Protein AF-A0A850RDY6-F1 (afdb_monomer_lite)

Secondary structure (DSSP, 8-state):
--HHHHHHHHHHHHHH---HHHHHHHHHHHHHHHHHHHHHHHHHHHHHHHHT-GGG-

pLDDT: mean 88.58, std 13.67, range [53.16, 98.38]

Radius of gyration: 17.44 Å; chains: 1; bounding box: 39×22×47 Å

Structure (mmCIF, N/CA/C/O backbone):
data_AF-A0A850RDY6-F1
#
_entry.id   AF-A0A850RDY6-F1
#
loop_
_atom_site.group_PDB
_atom_site.id
_atom_site.type_symbol
_atom_site.label_atom_id
_atom_site.label_alt_id
_atom_site.label_comp_id
_atom_site.label_asym_id
_atom_site.label_entity_id
_atom_site.label_seq_id
_atom_site.pdbx_PDB_ins_code
_atom_site.Cartn_x
_atom_site.Cartn_y
_atom_site.Cartn_z
_atom_site.occupancy
_atom_site.B_iso_or_equiv
_atom_site.auth_seq_id
_atom_site.auth_comp_id
_atom_site.auth_asym_id
_atom_site.auth_atom_id
_atom_site.pdbx_PDB_model_num
ATOM 1 N N . MET A 1 1 ? 7.711 14.749 -5.827 1.00 61.84 1 MET A N 1
ATOM 2 C CA . MET A 1 1 ? 7.402 13.714 -4.830 1.00 61.84 1 MET A CA 1
ATOM 3 C C . MET A 1 1 ? 7.745 12.369 -5.431 1.00 61.84 1 MET A C 1
ATOM 5 O O . MET A 1 1 ? 7.249 12.092 -6.518 1.00 61.84 1 MET A O 1
ATOM 9 N N . SER A 1 2 ? 8.625 11.594 -4.803 1.00 87.06 2 SER A N 1
ATOM 10 C CA . SER A 1 2 ? 8.917 10.211 -5.210 1.00 87.06 2 SER A CA 1
ATOM 11 C C . SER A 1 2 ? 7.829 9.249 -4.711 1.00 87.06 2 SER A C 1
ATOM 13 O O . SER A 1 2 ? 7.134 9.547 -3.738 1.00 87.06 2 SER A O 1
ATOM 15 N N . SER A 1 3 ? 7.677 8.077 -5.344 1.00 87.75 3 SER A N 1
ATOM 16 C CA . SER A 1 3 ? 6.757 7.028 -4.867 1.00 87.75 3 SER A CA 1
ATOM 17 C C . SER A 1 3 ? 7.038 6.632 -3.412 1.00 87.75 3 SER A C 1
ATOM 19 O O . SER A 1 3 ? 6.101 6.410 -2.648 1.00 87.75 3 SER A O 1
ATOM 21 N N . SER A 1 4 ? 8.311 6.632 -2.998 1.00 91.12 4 SER A N 1
ATOM 22 C CA . SER A 1 4 ? 8.717 6.366 -1.613 1.00 91.12 4 SER A CA 1
ATOM 23 C C . SER A 1 4 ? 8.162 7.402 -0.628 1.00 91.12 4 SER A C 1
ATOM 25 O O . SER A 1 4 ? 7.574 7.023 0.378 1.00 91.12 4 SER A O 1
ATOM 27 N N . GLU A 1 5 ? 8.237 8.699 -0.953 1.00 94.62 5 GLU A N 1
ATOM 28 C CA . GLU A 1 5 ? 7.695 9.773 -0.104 1.00 94.62 5 GLU A CA 1
ATOM 29 C C . GLU A 1 5 ? 6.171 9.676 0.055 1.00 94.62 5 GLU A C 1
ATOM 31 O O . GLU A 1 5 ? 5.620 10.080 1.081 1.00 94.62 5 GLU A O 1
ATOM 36 N N . ILE A 1 6 ? 5.467 9.170 -0.961 1.00 96.00 6 ILE A N 1
ATOM 37 C CA . ILE A 1 6 ? 4.013 8.966 -0.911 1.00 96.00 6 ILE A CA 1
ATOM 38 C C . ILE A 1 6 ? 3.675 7.748 -0.047 1.00 96.00 6 ILE A C 1
ATOM 40 O O . ILE A 1 6 ? 2.752 7.820 0.763 1.00 96.00 6 ILE A O 1
ATOM 44 N N . ILE A 1 7 ? 4.420 6.649 -0.193 1.00 97.12 7 ILE A N 1
ATOM 45 C CA . ILE A 1 7 ? 4.238 5.443 0.624 1.00 97.12 7 ILE A CA 1
ATOM 46 C C . ILE A 1 7 ? 4.424 5.774 2.108 1.00 97.12 7 ILE A C 1
ATOM 48 O O . ILE A 1 7 ? 3.550 5.430 2.899 1.00 97.12 7 ILE A O 1
ATOM 52 N N . ASP A 1 8 ? 5.471 6.516 2.470 1.00 97.50 8 ASP A N 1
ATOM 53 C CA . ASP A 1 8 ? 5.735 6.893 3.865 1.00 97.50 8 ASP A CA 1
ATOM 54 C C . ASP A 1 8 ? 4.576 7.712 4.463 1.00 97.50 8 ASP A C 1
ATOM 56 O O . ASP A 1 8 ? 4.114 7.458 5.577 1.00 97.50 8 ASP A O 1
ATOM 60 N N . GLN A 1 9 ? 4.026 8.660 3.697 1.00 97.25 9 GLN A N 1
ATOM 61 C CA . GLN A 1 9 ? 2.867 9.451 4.127 1.00 97.25 9 GLN A CA 1
ATOM 62 C C . GLN A 1 9 ? 1.601 8.603 4.301 1.00 97.25 9 GLN A C 1
ATOM 64 O O . GLN A 1 9 ? 0.816 8.847 5.222 1.00 97.25 9 GLN A O 1
ATOM 69 N N . LEU A 1 10 ? 1.383 7.618 3.427 1.00 97.56 10 LEU A N 1
ATOM 70 C CA . LEU A 1 10 ? 0.261 6.688 3.545 1.00 97.56 10 LEU A CA 1
ATOM 71 C C . LEU A 1 10 ? 0.425 5.773 4.764 1.00 97.56 10 LEU A C 1
ATOM 73 O O . LEU A 1 10 ? -0.549 5.539 5.477 1.00 97.56 10 LEU A O 1
ATOM 77 N N . GLU A 1 11 ? 1.640 5.302 5.047 1.00 97.69 11 GLU A N 1
ATOM 78 C CA . GLU A 1 11 ? 1.931 4.488 6.231 1.00 97.69 11 GLU A CA 1
ATOM 79 C C . GLU A 1 11 ? 1.701 5.272 7.532 1.00 97.69 11 GLU A C 1
ATOM 81 O O . GLU A 1 11 ? 1.068 4.749 8.453 1.00 97.69 11 GLU A O 1
ATOM 86 N N . GLU A 1 12 ? 2.103 6.545 7.600 1.00 97.69 12 GLU A N 1
ATOM 87 C CA . GLU A 1 12 ? 1.786 7.410 8.747 1.00 97.69 12 GLU A CA 1
ATOM 88 C C . GLU A 1 12 ? 0.280 7.671 8.886 1.00 97.69 12 GLU A C 1
ATOM 90 O O . GLU A 1 12 ? -0.264 7.629 9.992 1.00 97.69 12 GLU A O 1
ATOM 95 N N . ARG A 1 13 ? -0.435 7.869 7.771 1.00 96.69 13 ARG A N 1
ATOM 96 C CA . ARG A 1 13 ? -1.900 8.020 7.777 1.00 96.69 13 ARG A CA 1
ATOM 97 C C . ARG A 1 13 ? -2.606 6.776 8.307 1.00 96.69 13 ARG A C 1
ATOM 99 O O . ARG A 1 13 ? -3.511 6.908 9.125 1.00 96.69 13 ARG A O 1
ATOM 106 N N . ILE A 1 14 ? -2.179 5.579 7.903 1.00 97.88 14 ILE A N 1
ATOM 107 C CA . ILE A 1 14 ? -2.773 4.310 8.357 1.00 97.88 14 ILE A CA 1
ATOM 108 C C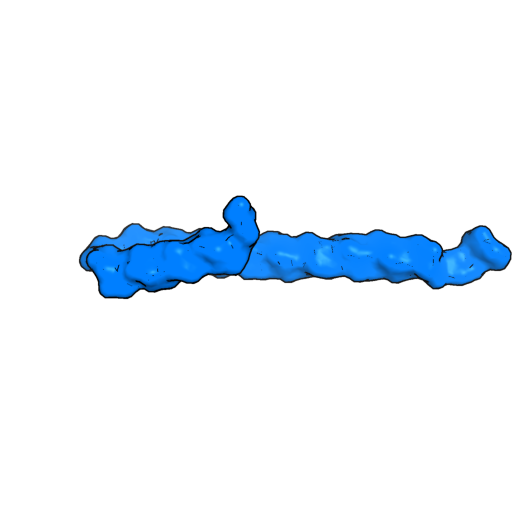 . ILE A 1 14 ? -2.695 4.159 9.883 1.00 97.88 14 ILE A C 1
ATOM 110 O O . ILE A 1 14 ? -3.619 3.608 10.481 1.00 97.88 14 ILE A O 1
ATOM 114 N N . LYS A 1 15 ? -1.622 4.649 10.523 1.00 97.69 15 LYS A N 1
ATOM 115 C CA . LYS A 1 15 ? -1.437 4.551 11.984 1.00 97.69 15 LYS A CA 1
ATOM 116 C C . LYS A 1 15 ? -2.484 5.336 12.771 1.00 97.69 15 LYS A C 1
ATOM 118 O O . LYS A 1 15 ? -2.830 4.932 13.879 1.00 97.69 15 LYS A O 1
ATOM 123 N N . VAL A 1 16 ? -2.962 6.448 12.215 1.00 97.62 16 VAL A N 1
ATOM 124 C CA . VAL A 1 16 ? -3.893 7.367 12.889 1.00 97.62 16 VAL A CA 1
ATOM 125 C C . VAL A 1 16 ? -5.327 7.272 12.371 1.00 97.62 16 VAL A C 1
ATOM 127 O O . VAL A 1 16 ? -6.211 7.890 12.955 1.00 97.62 16 VAL A O 1
ATOM 130 N N . GLU A 1 17 ? -5.570 6.518 11.297 1.00 97.12 17 GLU A N 1
ATOM 131 C CA . GLU A 1 17 ? -6.887 6.376 10.674 1.00 97.12 17 GLU A CA 1
ATOM 132 C C . GLU A 1 17 ? -7.762 5.353 11.431 1.00 97.12 17 GLU A C 1
ATOM 134 O O . GLU A 1 17 ? -7.460 4.153 11.415 1.00 97.12 17 GLU A O 1
ATOM 139 N N . PRO A 1 18 ? -8.848 5.783 12.102 1.00 96.06 18 PRO A N 1
ATOM 140 C CA . PRO A 1 18 ? -9.737 4.866 12.810 1.00 96.06 18 PRO A CA 1
ATOM 141 C C . PRO A 1 18 ? -10.609 4.028 11.865 1.00 96.06 18 PRO A C 1
ATOM 143 O O . PRO A 1 18 ? -10.988 2.910 12.230 1.00 96.06 18 PRO A O 1
ATOM 146 N N . ASP A 1 19 ? -10.933 4.527 10.668 1.00 98.19 19 ASP A N 1
ATOM 147 C CA . ASP A 1 19 ? -11.797 3.813 9.735 1.00 98.19 19 ASP A CA 1
ATOM 148 C C . ASP A 1 19 ? -11.056 2.645 9.069 1.00 98.19 19 ASP A C 1
ATOM 150 O O . ASP A 1 19 ? -10.007 2.780 8.433 1.00 98.19 19 ASP A O 1
ATOM 154 N N . PHE A 1 20 ? -11.611 1.443 9.221 1.00 96.38 20 PHE A N 1
ATOM 155 C CA . PHE A 1 20 ? -11.021 0.238 8.645 1.00 96.38 20 PHE A CA 1
ATOM 156 C C . PHE A 1 20 ? -10.989 0.279 7.113 1.00 96.38 20 PHE A C 1
ATOM 158 O O . PHE A 1 20 ? -9.999 -0.143 6.515 1.00 96.38 20 PHE A O 1
ATOM 165 N N . THR A 1 21 ? -12.042 0.799 6.481 1.00 97.94 21 THR A N 1
ATOM 166 C CA . THR A 1 21 ? -12.155 0.855 5.019 1.00 97.94 21 THR A CA 1
ATOM 167 C C . THR A 1 21 ? -11.089 1.776 4.437 1.00 97.94 21 THR A C 1
ATOM 169 O O . THR A 1 21 ? -10.429 1.410 3.466 1.00 97.94 21 THR A O 1
ATOM 172 N N . GLN A 1 22 ? -10.856 2.928 5.067 1.00 98.00 22 GLN A N 1
ATOM 173 C CA . GLN A 1 22 ? -9.809 3.865 4.665 1.00 98.00 22 GLN A CA 1
ATOM 174 C C . GLN A 1 22 ? -8.412 3.269 4.840 1.00 98.00 22 GLN A C 1
ATOM 176 O O . GLN A 1 22 ? -7.595 3.343 3.923 1.00 98.00 22 GLN A O 1
ATOM 181 N N . ARG A 1 23 ? -8.142 2.584 5.960 1.00 98.06 23 ARG A N 1
ATOM 182 C CA . ARG A 1 23 ? -6.866 1.869 6.137 1.00 98.06 23 ARG A CA 1
ATOM 183 C C . ARG A 1 23 ? -6.641 0.815 5.057 1.00 98.06 23 ARG A C 1
ATOM 185 O O . ARG A 1 23 ? -5.556 0.765 4.483 1.00 98.06 23 ARG A O 1
ATOM 192 N N . ALA A 1 24 ? -7.654 0.003 4.758 1.00 97.88 24 ALA A N 1
ATOM 193 C CA . ALA A 1 24 ? -7.570 -1.020 3.718 1.00 97.88 24 ALA A CA 1
ATOM 194 C C . ALA A 1 24 ? -7.341 -0.401 2.328 1.00 97.88 24 ALA A C 1
ATOM 196 O O . ALA A 1 24 ? -6.532 -0.905 1.548 1.00 97.88 24 ALA A O 1
ATOM 197 N N . PHE A 1 25 ? -7.998 0.725 2.037 1.00 98.38 25 PHE A N 1
ATOM 198 C CA . PHE A 1 25 ? -7.773 1.482 0.809 1.00 98.38 25 PHE A CA 1
ATOM 199 C C . PHE A 1 25 ? -6.321 1.970 0.699 1.00 98.38 25 PHE A C 1
ATOM 201 O O . PHE A 1 25 ? -5.671 1.726 -0.318 1.00 98.38 25 PHE A O 1
ATOM 208 N N . TYR A 1 26 ? -5.776 2.592 1.751 1.00 98.06 26 TYR A N 1
ATOM 209 C CA . TYR A 1 26 ? -4.384 3.053 1.761 1.00 98.06 26 TYR A CA 1
ATOM 210 C C . TYR A 1 26 ? -3.383 1.903 1.623 1.00 98.06 26 TYR A C 1
ATOM 212 O O . TYR A 1 26 ? -2.406 2.030 0.888 1.00 98.06 26 TYR A O 1
ATOM 220 N N . GLN A 1 27 ? -3.643 0.758 2.257 1.00 98.12 27 GLN A N 1
ATOM 221 C CA . GLN A 1 27 ? -2.820 -0.442 2.087 1.00 98.12 27 GLN A CA 1
ATOM 222 C C . GLN A 1 27 ? -2.815 -0.927 0.632 1.00 98.12 27 GLN A C 1
ATOM 224 O O . GLN A 1 27 ? -1.747 -1.189 0.079 1.00 98.12 27 GLN A O 1
ATOM 229 N N . GLY A 1 28 ? -3.985 -0.984 -0.011 1.00 98.25 28 GLY A N 1
ATOM 230 C CA . GLY A 1 28 ? -4.091 -1.337 -1.428 1.00 98.25 28 GLY A CA 1
ATOM 231 C C . GLY A 1 28 ? -3.356 -0.350 -2.338 1.00 98.25 28 GLY A C 1
ATOM 232 O O . GLY A 1 28 ? -2.669 -0.762 -3.274 1.00 98.25 28 GLY A O 1
ATOM 233 N N . LEU A 1 29 ? -3.433 0.947 -2.030 1.00 97.88 29 LEU A N 1
ATOM 234 C CA . LEU A 1 29 ? -2.707 1.983 -2.762 1.00 97.88 29 LEU A CA 1
ATOM 235 C C . LEU A 1 29 ? -1.184 1.821 -2.632 1.00 97.88 29 LEU A C 1
ATOM 237 O O . LEU A 1 29 ? -0.482 1.901 -3.638 1.00 97.88 29 LEU A O 1
ATOM 241 N N . ILE A 1 30 ? -0.669 1.525 -1.434 1.00 98.31 30 ILE A N 1
ATOM 242 C CA . ILE A 1 30 ? 0.758 1.223 -1.222 1.00 98.31 30 ILE A CA 1
ATOM 243 C C . ILE A 1 30 ? 1.183 0.010 -2.058 1.00 98.31 30 ILE A C 1
ATOM 245 O O . ILE A 1 30 ? 2.228 0.043 -2.709 1.00 98.31 30 ILE A O 1
ATOM 249 N N . THR A 1 31 ? 0.377 -1.057 -2.076 1.00 98.31 31 THR A N 1
ATOM 250 C CA . THR A 1 31 ? 0.658 -2.241 -2.901 1.00 98.31 31 THR A CA 1
ATOM 251 C C . THR A 1 31 ? 0.744 -1.886 -4.383 1.00 98.31 31 THR A C 1
ATOM 253 O O . THR A 1 31 ? 1.687 -2.311 -5.051 1.00 98.31 31 THR A O 1
ATOM 256 N N . LEU A 1 32 ? -0.194 -1.084 -4.891 1.00 98.00 32 LEU A N 1
ATOM 257 C CA . LEU A 1 32 ? -0.188 -0.638 -6.283 1.00 98.00 32 LEU A CA 1
ATOM 258 C C . LEU A 1 32 ? 1.066 0.183 -6.610 1.00 98.00 32 LEU A C 1
ATOM 260 O O . LEU A 1 32 ? 1.706 -0.070 -7.626 1.00 98.00 32 LEU A O 1
ATOM 264 N N . LEU A 1 33 ? 1.442 1.135 -5.751 1.00 96.69 33 LEU A N 1
ATOM 265 C CA . LEU A 1 33 ? 2.623 1.977 -5.965 1.00 96.69 33 LEU A CA 1
ATOM 266 C C . LEU A 1 33 ? 3.907 1.144 -6.043 1.00 96.69 33 LEU A C 1
ATOM 268 O O . LEU A 1 33 ? 4.674 1.298 -6.989 1.00 96.69 33 LEU A O 1
ATOM 272 N N . ARG A 1 34 ? 4.087 0.181 -5.131 1.00 96.62 34 ARG A N 1
ATOM 273 C CA . ARG A 1 34 ? 5.244 -0.732 -5.153 1.00 96.62 34 ARG A CA 1
ATOM 274 C C . ARG A 1 34 ? 5.313 -1.554 -6.442 1.00 96.62 34 ARG A C 1
ATOM 276 O O . ARG A 1 34 ? 6.389 -1.737 -7.003 1.00 96.62 34 ARG A O 1
ATOM 283 N N . GLN A 1 35 ? 4.169 -2.029 -6.935 1.00 97.06 35 GLN A N 1
ATOM 284 C CA . GLN A 1 35 ? 4.108 -2.757 -8.207 1.00 97.06 35 GLN A CA 1
ATOM 285 C C . GLN A 1 35 ? 4.462 -1.866 -9.400 1.00 97.06 35 GLN A C 1
ATOM 287 O O . GLN A 1 35 ? 5.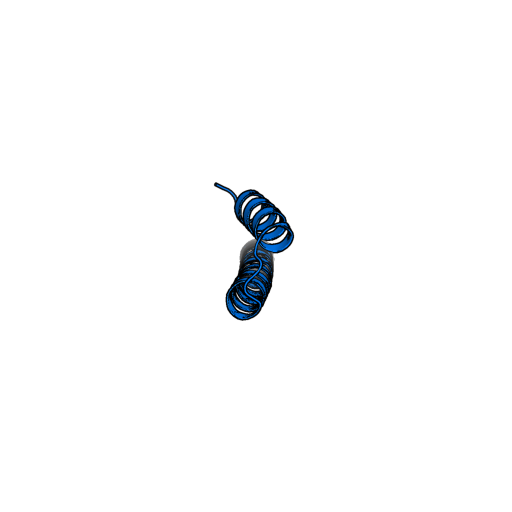099 -2.327 -10.345 1.00 97.06 35 GLN A O 1
ATOM 292 N N . GLN A 1 36 ? 4.043 -0.601 -9.378 1.00 96.00 36 GLN A N 1
ATOM 293 C CA . GLN A 1 36 ? 4.370 0.349 -10.436 1.00 96.00 36 GLN A CA 1
ATOM 294 C C . GLN A 1 36 ? 5.862 0.682 -10.449 1.00 96.00 36 GLN A C 1
ATOM 296 O O . GLN A 1 36 ? 6.457 0.661 -11.524 1.00 96.00 36 GLN A O 1
ATOM 301 N N . ASP A 1 37 ? 6.473 0.897 -9.284 1.00 94.62 37 ASP A N 1
ATOM 302 C CA . ASP A 1 37 ? 7.916 1.137 -9.182 1.00 94.62 37 ASP A CA 1
ATOM 303 C C . ASP A 1 37 ? 8.71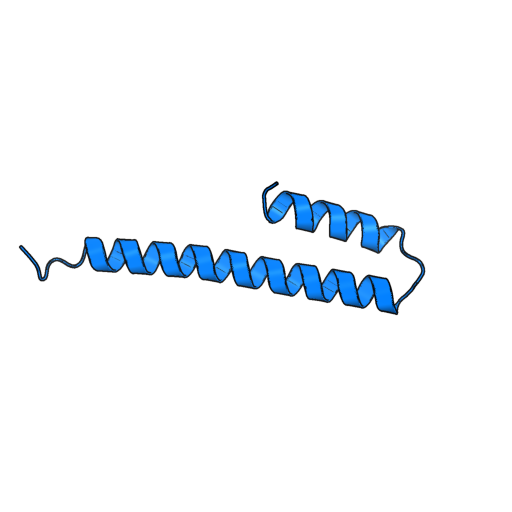6 -0.060 -9.716 1.00 94.62 37 ASP A C 1
ATOM 305 O O . ASP A 1 37 ? 9.599 0.110 -10.555 1.00 94.62 37 ASP A O 1
ATOM 309 N N . GLN A 1 38 ? 8.333 -1.283 -9.332 1.00 94.88 38 GLN A N 1
ATOM 310 C CA . GLN A 1 38 ? 8.958 -2.506 -9.843 1.00 94.88 38 GLN A CA 1
ATOM 311 C C . GLN A 1 38 ? 8.846 -2.622 -11.371 1.00 94.88 38 GLN A C 1
ATOM 313 O O . GLN A 1 38 ? 9.803 -3.003 -12.042 1.00 94.88 38 GLN A O 1
ATOM 318 N N . ARG A 1 39 ? 7.681 -2.294 -11.946 1.00 94.94 39 ARG A N 1
ATOM 319 C CA . ARG A 1 39 ? 7.487 -2.316 -13.405 1.00 94.94 39 ARG A CA 1
ATOM 320 C C . ARG A 1 39 ? 8.368 -1.295 -14.111 1.00 94.94 39 ARG A C 1
ATOM 322 O O . ARG A 1 39 ? 8.873 -1.585 -15.188 1.00 94.94 39 ARG A O 1
ATOM 329 N N . ILE A 1 40 ? 8.543 -0.112 -13.527 1.00 92.50 40 ILE A N 1
ATOM 330 C CA . ILE A 1 40 ? 9.413 0.925 -14.090 1.00 92.50 40 ILE A CA 1
ATOM 331 C C . ILE A 1 40 ? 10.865 0.440 -14.104 1.00 92.50 40 ILE A C 1
ATOM 333 O O . ILE A 1 40 ? 11.518 0.549 -15.138 1.00 92.50 40 ILE A O 1
ATOM 337 N N . GLU A 1 41 ? 11.342 -0.145 -13.004 1.00 90.12 41 GLU A N 1
ATOM 338 C CA . GLU A 1 41 ? 12.692 -0.715 -12.912 1.00 90.12 41 GLU A CA 1
ATOM 339 C C . GLU A 1 41 ? 12.909 -1.831 -13.948 1.00 90.12 41 GLU A C 1
ATOM 341 O O . GLU A 1 41 ? 13.902 -1.831 -14.676 1.00 90.12 41 GLU A O 1
ATOM 346 N N . GLN A 1 42 ? 11.944 -2.744 -14.085 1.00 90.56 42 GLN A N 1
ATOM 347 C CA . GLN A 1 42 ? 11.998 -3.819 -15.080 1.00 90.56 42 GLN A CA 1
ATOM 348 C C . GLN A 1 42 ? 12.029 -3.283 -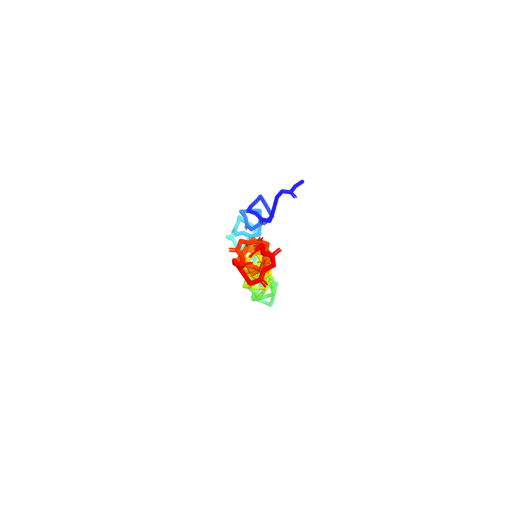16.514 1.00 90.56 42 GLN A C 1
ATOM 350 O O . GLN A 1 42 ? 12.842 -3.733 -17.316 1.00 90.56 42 GLN A O 1
ATOM 355 N N . LEU A 1 43 ? 11.185 -2.299 -16.835 1.00 90.88 43 LEU A N 1
ATOM 356 C CA . LEU A 1 43 ? 11.157 -1.681 -18.162 1.00 90.88 43 LEU A CA 1
ATOM 357 C C . LEU A 1 43 ? 12.462 -0.946 -18.480 1.00 90.88 43 LEU A C 1
ATOM 359 O O . LEU A 1 43 ? 12.923 -1.009 -19.616 1.00 90.88 43 LEU A O 1
ATOM 363 N N . GLN A 1 44 ? 13.073 -0.281 -17.497 1.00 85.62 44 GLN A N 1
ATOM 364 C CA . GLN A 1 44 ? 14.390 0.338 -17.665 1.00 85.62 44 GLN A CA 1
ATOM 365 C C . GLN A 1 44 ? 15.457 -0.722 -17.963 1.00 85.62 44 GLN A C 1
ATOM 367 O O . GLN A 1 44 ? 16.178 -0.592 -18.949 1.00 85.62 44 GLN A O 1
ATOM 372 N N . GLY A 1 45 ? 15.480 -1.821 -17.202 1.00 82.19 45 GLY A N 1
ATOM 373 C CA . GLY A 1 45 ? 16.391 -2.940 -17.453 1.00 82.19 45 GLY A CA 1
ATOM 374 C C . GLY A 1 45 ? 16.181 -3.619 -18.813 1.00 82.19 45 GLY A C 1
ATOM 375 O O . GLY A 1 45 ? 17.152 -3.994 -19.468 1.00 82.19 45 GLY A O 1
ATOM 376 N N . GLU A 1 46 ? 14.936 -3.752 -19.283 1.00 82.50 46 GLU A N 1
ATOM 377 C CA . GLU A 1 46 ? 14.641 -4.272 -20.625 1.00 82.50 46 GLU A CA 1
ATOM 378 C C . GLU A 1 46 ? 15.116 -3.332 -21.736 1.00 82.50 46 GLU A C 1
ATOM 380 O O . GLU A 1 46 ? 15.638 -3.798 -22.750 1.00 82.50 46 GLU A O 1
ATOM 385 N N . ILE A 1 47 ? 14.924 -2.021 -21.571 1.00 75.38 47 ILE A N 1
ATOM 386 C CA . ILE A 1 47 ? 15.399 -1.019 -22.531 1.00 75.38 47 ILE A CA 1
ATOM 387 C C . ILE A 1 47 ? 16.928 -1.067 -22.604 1.00 75.38 47 ILE A C 1
ATOM 389 O O . ILE A 1 47 ? 17.471 -1.185 -23.704 1.00 75.38 47 ILE A O 1
ATOM 393 N N . ASP A 1 48 ? 17.612 -1.073 -21.459 1.00 74.62 48 ASP A N 1
ATOM 394 C CA . ASP A 1 48 ? 19.073 -1.155 -21.396 1.00 74.62 48 ASP A CA 1
ATOM 395 C C . ASP A 1 48 ? 19.587 -2.482 -21.978 1.00 74.62 48 ASP A C 1
ATOM 397 O O . ASP A 1 48 ? 20.479 -2.488 -22.823 1.00 74.62 48 ASP A O 1
ATOM 401 N N . GLY A 1 49 ? 18.975 -3.616 -21.629 1.00 73.12 49 GLY A N 1
ATOM 402 C CA . GLY A 1 49 ? 19.346 -4.927 -22.170 1.00 73.12 49 GLY A CA 1
ATOM 403 C C . GLY A 1 49 ? 19.162 -5.040 -23.688 1.00 73.12 49 GLY A C 1
ATOM 404 O O . GLY A 1 49 ? 19.980 -5.665 -24.362 1.00 73.12 49 GLY A O 1
ATOM 405 N N . ARG A 1 50 ? 18.131 -4.397 -24.254 1.00 71.75 50 ARG A N 1
ATOM 406 C CA . ARG A 1 50 ? 17.944 -4.306 -25.714 1.00 71.75 50 ARG A CA 1
ATOM 407 C C . ARG A 1 50 ? 18.973 -3.386 -26.365 1.00 71.75 50 ARG A C 1
ATOM 409 O O . ARG A 1 50 ? 19.459 -3.716 -27.444 1.00 71.75 50 ARG A O 1
ATOM 416 N N . LEU A 1 51 ? 19.331 -2.272 -25.725 1.00 62.62 51 LEU A N 1
ATOM 417 C CA . LEU A 1 51 ? 20.376 -1.366 -26.217 1.00 62.62 51 LEU A CA 1
ATOM 418 C C . LEU A 1 51 ? 21.763 -2.023 -26.237 1.00 62.62 51 LEU A C 1
ATOM 420 O O . LEU A 1 51 ? 22.552 -1.738 -27.132 1.00 62.62 51 LEU A O 1
ATOM 424 N N . TRP A 1 52 ? 22.044 -2.910 -25.283 1.00 60.97 52 TRP A N 1
ATOM 425 C CA . TRP A 1 52 ? 23.301 -3.659 -25.191 1.00 60.97 52 TRP A CA 1
ATOM 426 C C . TRP A 1 52 ? 23.256 -5.015 -25.916 1.00 60.97 52 TRP A C 1
ATOM 428 O O . TRP A 1 52 ? 24.231 -5.769 -25.868 1.00 60.97 52 TRP A O 1
ATOM 438 N N . SER A 1 53 ? 22.152 -5.345 -26.602 1.00 59.88 53 SER A N 1
ATOM 439 C CA . SER A 1 53 ? 22.092 -6.541 -27.443 1.00 59.88 53 SER A CA 1
ATOM 440 C C . SER A 1 53 ? 23.041 -6.369 -28.632 1.00 59.88 53 SER A C 1
ATOM 442 O O . SER A 1 53 ? 22.844 -5.560 -29.536 1.00 59.88 53 SER A O 1
ATOM 444 N N . HIS A 1 54 ? 24.129 -7.130 -28.580 1.00 57.53 54 HIS A N 1
ATOM 445 C CA . HIS A 1 54 ? 25.236 -7.137 -29.527 1.00 57.53 54 HIS A CA 1
ATOM 446 C C . HIS A 1 54 ? 24.861 -7.598 -30.956 1.00 57.53 54 HIS A C 1
ATOM 448 O O . HIS A 1 54 ? 25.746 -7.744 -31.786 1.00 57.53 54 HIS A O 1
ATOM 454 N N . ASP A 1 55 ? 23.580 -7.801 -31.270 1.00 58.16 55 ASP A N 1
ATOM 455 C CA . ASP A 1 55 ? 23.116 -8.260 -32.588 1.00 58.16 55 ASP A CA 1
ATOM 456 C C . ASP A 1 55 ? 23.046 -7.134 -33.646 1.00 58.16 55 ASP A C 1
ATOM 458 O O . ASP A 1 55 ? 22.664 -7.382 -34.788 1.00 58.16 55 ASP A O 1
ATOM 462 N N . ASN A 1 56 ? 23.418 -5.897 -33.286 1.00 53.16 56 ASN A N 1
ATOM 463 C CA . ASN A 1 56 ? 23.415 -4.720 -34.168 1.00 53.16 56 ASN A CA 1
ATOM 464 C C . ASN A 1 56 ? 24.805 -4.074 -34.398 1.00 53.16 5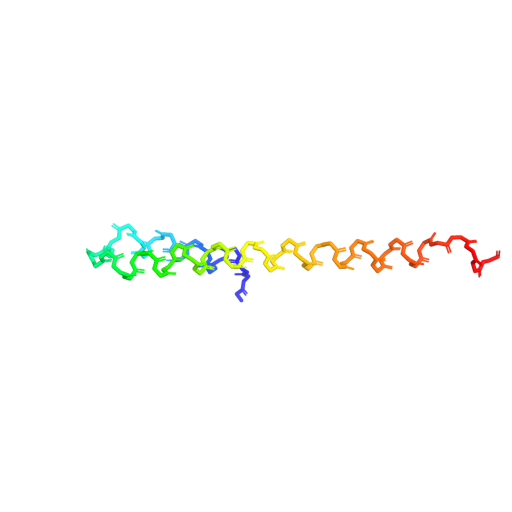6 ASN A C 1
ATOM 466 O O . ASN A 1 56 ? 24.857 -2.929 -34.854 1.00 53.16 56 ASN A O 1
ATOM 470 N N . TRP A 1 57 ? 25.920 -4.762 -34.110 1.00 58.84 57 TRP A N 1
ATOM 471 C CA . TRP A 1 57 ? 27.268 -4.322 -34.522 1.00 58.84 57 TRP A CA 1
ATOM 472 C C . TRP A 1 57 ? 28.00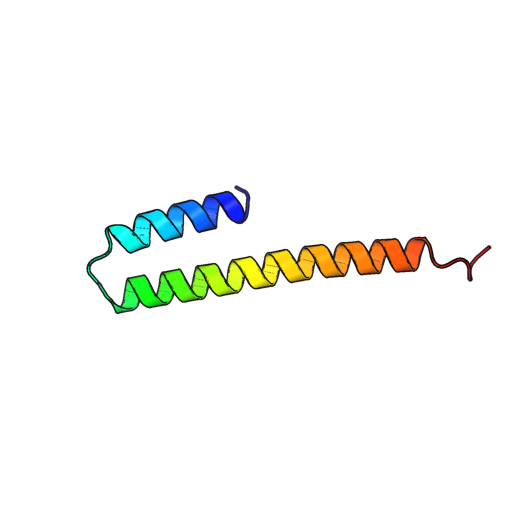3 -5.383 -35.338 1.00 58.84 57 TRP A C 1
ATOM 474 O O . TRP A 1 57 ? 27.822 -6.588 -35.061 1.00 58.84 57 TRP A O 1
#

Sequence (57 aa):
MSSSEIIDQLEERIKVEPDFTQRAFYQGLITLLRQQDQRIEQLQGEIDGRLWSHDNW

Foldseek 3Di:
DDLVVVLVVLVVCLVVDPDPVSNVVSVVVNVVSVVVVVVVVVVVVVVVVVVPPPPPD

Organism: NCBI:txid2675299